Protein AF-A0A947M4J5-F1 (afdb_monomer_lite)

Foldseek 3Di:
DDPVPVVVVVCVVCVVVVVVLLVQCVDQDLQSVLQSQLQVQLVVQLVVLCVVPNPRNRVRNRVRNVVRNVVSNPDHNVVPCPDDDPPD

Sequence (88 aa):
MNTSIALRPLLRKTAPFLIIGLLAACGNSTQDRAAGGAGVGAASGAAVGALFGGIGAIPGALIGAGVGGATGAVTDSDDVNLGDPIWR

Structure (mmCIF, N/CA/C/O backbone):
data_AF-A0A947M4J5-F1
#
_entry.id   AF-A0A947M4J5-F1
#
loop_
_atom_site.group_PDB
_atom_site.id
_atom_site.type_symbol
_atom_site.label_atom_id
_atom_site.label_alt_id
_atom_site.label_comp_id
_atom_site.label_asym_id
_atom_site.label_entity_id
_atom_site.label_seq_id
_atom_site.pdbx_PDB_ins_code
_atom_site.Cartn_x
_atom_site.Cartn_y
_atom_site.Cartn_z
_atom_site.occupancy
_atom_site.B_iso_or_equiv
_atom_site.auth_seq_id
_atom_site.auth_comp_id
_atom_site.auth_asym_id
_atom_site.auth_atom_id
_atom_site.pdbx_PDB_model_num
ATOM 1 N N . MET A 1 1 ? 22.128 -12.887 -14.033 1.00 46.25 1 MET A N 1
ATOM 2 C CA . MET A 1 1 ? 22.485 -13.158 -12.621 1.00 46.25 1 MET A CA 1
ATOM 3 C C . MET A 1 1 ? 21.197 -13.093 -11.813 1.00 46.25 1 MET A C 1
ATOM 5 O O . MET A 1 1 ? 20.580 -12.039 -11.754 1.00 46.25 1 MET A O 1
ATOM 9 N N . ASN A 1 2 ? 20.715 -14.246 -11.343 1.00 47.91 2 ASN A N 1
ATOM 10 C CA . ASN A 1 2 ? 19.350 -14.426 -10.839 1.00 47.91 2 ASN A CA 1
ATOM 11 C C . ASN A 1 2 ? 19.100 -13.667 -9.527 1.00 47.91 2 ASN A C 1
ATOM 13 O O . ASN A 1 2 ? 19.635 -14.028 -8.480 1.00 47.91 2 ASN A O 1
ATOM 17 N N . THR A 1 3 ? 18.184 -12.701 -9.563 1.00 55.94 3 THR A N 1
ATOM 18 C CA . THR A 1 3 ? 17.629 -12.005 -8.387 1.00 55.94 3 THR A CA 1
ATOM 19 C C . THR A 1 3 ? 16.951 -12.961 -7.390 1.00 55.94 3 THR A C 1
ATOM 21 O O . THR A 1 3 ? 16.835 -12.661 -6.204 1.00 55.94 3 THR A O 1
ATOM 24 N N . SER A 1 4 ? 16.566 -14.161 -7.834 1.00 54.22 4 SER A N 1
ATOM 25 C CA . SER A 1 4 ? 15.825 -15.154 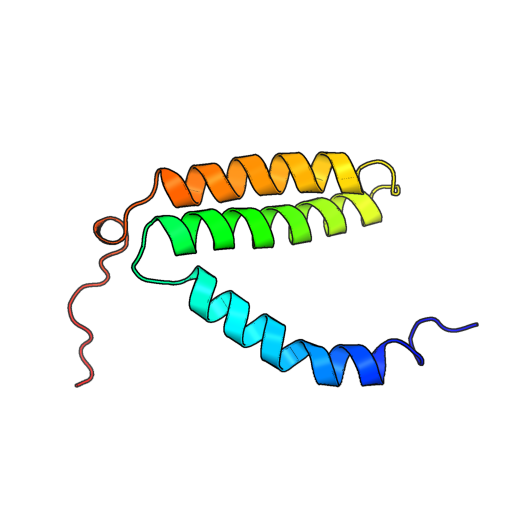-7.050 1.00 54.22 4 SER A CA 1
ATOM 26 C C . SER A 1 4 ? 16.627 -15.883 -5.960 1.00 54.22 4 SER A C 1
ATOM 28 O O . SER A 1 4 ? 16.012 -16.567 -5.146 1.00 54.22 4 SER A O 1
ATOM 30 N N . ILE A 1 5 ? 17.966 -15.801 -5.933 1.00 59.06 5 ILE A N 1
ATOM 31 C CA . ILE A 1 5 ? 18.804 -16.518 -4.942 1.00 59.06 5 ILE A CA 1
ATOM 32 C C . ILE A 1 5 ? 19.084 -15.644 -3.711 1.00 59.06 5 ILE A C 1
ATOM 34 O O . ILE A 1 5 ? 19.027 -16.138 -2.587 1.00 59.06 5 ILE A O 1
ATOM 38 N N . ALA A 1 6 ? 19.274 -14.335 -3.901 1.00 53.88 6 ALA A N 1
ATOM 39 C CA . ALA A 1 6 ? 19.467 -13.378 -2.809 1.00 53.88 6 ALA A CA 1
ATOM 40 C C . ALA A 1 6 ? 18.164 -13.055 -2.048 1.00 53.88 6 ALA A C 1
ATOM 42 O O . ALA A 1 6 ? 18.201 -12.774 -0.853 1.00 53.88 6 ALA A O 1
ATOM 43 N N . LEU A 1 7 ? 17.003 -13.143 -2.711 1.00 56.97 7 LEU A N 1
ATOM 44 C CA . LEU A 1 7 ? 15.712 -12.783 -2.112 1.00 56.97 7 LEU A CA 1
ATOM 45 C C . LEU A 1 7 ? 15.188 -13.837 -1.119 1.00 56.97 7 LEU A C 1
ATOM 47 O O . LEU A 1 7 ? 14.486 -13.500 -0.175 1.00 56.97 7 LEU A O 1
ATOM 51 N N . ARG A 1 8 ? 15.553 -15.114 -1.287 1.00 59.53 8 ARG A N 1
ATOM 52 C CA . ARG A 1 8 ? 15.041 -16.252 -0.494 1.00 59.53 8 ARG A CA 1
ATOM 53 C C . ARG A 1 8 ? 15.304 -16.168 1.020 1.00 59.53 8 ARG A C 1
ATOM 55 O O . ARG A 1 8 ? 14.356 -16.370 1.780 1.00 59.53 8 ARG A O 1
ATOM 62 N N . PRO A 1 9 ? 16.531 -15.886 1.502 1.00 56.44 9 PRO A N 1
ATOM 63 C CA . PRO A 1 9 ? 16.793 -15.783 2.939 1.00 56.44 9 PRO A CA 1
ATOM 64 C C . PRO A 1 9 ? 16.214 -14.504 3.561 1.00 56.44 9 PRO A C 1
ATOM 66 O O . PRO A 1 9 ? 15.884 -14.508 4.745 1.00 56.44 9 PRO A O 1
ATOM 69 N N . LEU A 1 10 ? 16.056 -13.437 2.768 1.00 58.34 10 LEU A N 1
ATOM 70 C CA . LEU A 1 10 ? 15.412 -12.188 3.182 1.00 58.34 10 LEU A CA 1
ATOM 71 C C . LEU A 1 10 ? 13.898 -12.374 3.315 1.00 58.34 10 LEU A C 1
ATOM 73 O O . LEU A 1 10 ? 13.357 -12.110 4.383 1.00 58.34 10 LEU A O 1
ATOM 77 N N . LEU A 1 11 ? 13.243 -12.947 2.299 1.00 63.78 11 LEU A N 1
ATOM 78 C CA . LEU A 1 11 ? 11.805 -13.232 2.296 1.00 63.78 11 LEU A CA 1
ATOM 79 C C . LEU A 1 11 ? 11.407 -14.177 3.444 1.00 63.78 11 LEU A C 1
ATOM 81 O O . LEU A 1 11 ? 10.380 -13.977 4.082 1.00 63.78 11 LEU A O 1
ATOM 85 N N . ARG A 1 12 ? 12.248 -15.173 3.767 1.00 67.25 12 ARG A N 1
ATOM 86 C CA . ARG A 1 12 ? 12.003 -16.117 4.875 1.00 67.25 12 ARG A CA 1
ATOM 87 C C . ARG A 1 12 ? 12.113 -15.470 6.263 1.00 67.25 12 ARG A C 1
ATOM 89 O O . ARG A 1 12 ? 11.470 -15.948 7.191 1.00 67.25 12 ARG A O 1
ATOM 96 N N . LYS A 1 13 ? 12.916 -14.411 6.416 1.00 58.72 13 LYS A N 1
ATOM 97 C CA . LYS A 1 13 ? 13.085 -13.686 7.689 1.00 58.72 13 LYS A CA 1
ATOM 98 C C . LYS A 1 13 ? 12.093 -12.531 7.860 1.00 58.72 13 LYS A C 1
ATOM 100 O O . LYS A 1 13 ? 11.738 -12.224 8.992 1.00 58.72 13 LYS A O 1
ATOM 105 N N . THR A 1 14 ? 11.626 -11.916 6.772 1.00 66.12 14 THR A N 1
ATOM 106 C CA . THR A 1 14 ? 10.664 -10.797 6.812 1.00 66.12 14 THR A CA 1
ATOM 107 C C . THR A 1 14 ? 9.201 -11.239 6.734 1.00 66.12 14 THR A C 1
ATOM 109 O O . THR A 1 14 ? 8.332 -10.515 7.214 1.00 66.12 14 THR A O 1
ATOM 112 N N . ALA A 1 15 ? 8.916 -12.439 6.214 1.00 70.88 15 ALA A N 1
ATOM 113 C CA . ALA A 1 15 ? 7.572 -13.020 6.178 1.00 70.88 15 ALA A CA 1
ATOM 114 C C . ALA A 1 15 ? 6.809 -12.995 7.522 1.00 70.88 15 ALA A C 1
ATOM 116 O O . ALA A 1 15 ? 5.653 -12.574 7.509 1.00 70.88 15 ALA A O 1
ATOM 117 N N . PRO A 1 16 ? 7.390 -13.376 8.683 1.00 67.31 16 PRO A N 1
ATOM 118 C CA . PRO A 1 16 ? 6.643 -13.332 9.941 1.00 67.31 16 PRO A CA 1
ATOM 119 C C . PRO A 1 16 ? 6.273 -11.899 10.350 1.00 67.31 16 PRO A C 1
ATOM 121 O O . PRO A 1 16 ? 5.169 -11.674 10.830 1.00 67.31 16 PRO A O 1
ATOM 124 N N . PHE A 1 17 ? 7.138 -10.914 10.089 1.00 65.50 17 PHE A N 1
ATOM 125 C CA . PHE A 1 17 ? 6.847 -9.501 10.362 1.00 65.50 17 PHE A CA 1
ATOM 126 C C . PHE A 1 17 ? 5.733 -8.945 9.469 1.00 65.50 17 PHE A C 1
ATOM 128 O O . PHE A 1 17 ? 4.891 -8.190 9.948 1.00 65.50 17 PHE A O 1
ATOM 135 N N . LEU A 1 18 ? 5.689 -9.351 8.196 1.00 69.56 18 LEU A N 1
ATOM 136 C CA . LEU A 1 18 ? 4.613 -8.979 7.274 1.00 69.56 18 LEU A CA 1
ATOM 137 C C . LEU A 1 18 ? 3.256 -9.522 7.752 1.00 69.56 18 LEU A C 1
ATOM 139 O O . LEU A 1 18 ? 2.271 -8.793 7.764 1.00 69.56 18 LEU A O 1
ATOM 143 N N . ILE A 1 19 ? 3.215 -10.788 8.179 1.00 67.69 19 ILE A N 1
ATOM 144 C CA . ILE A 1 19 ? 1.988 -11.449 8.654 1.00 67.69 19 ILE A CA 1
ATOM 145 C C . ILE A 1 19 ? 1.478 -10.800 9.949 1.00 67.69 19 ILE A C 1
ATOM 147 O O . ILE A 1 19 ? 0.282 -10.556 10.081 1.00 67.69 19 ILE A O 1
ATOM 151 N N . ILE A 1 20 ? 2.376 -10.464 10.880 1.00 63.88 20 ILE A N 1
ATOM 152 C CA . ILE A 1 20 ? 2.011 -9.771 12.126 1.00 63.88 20 ILE A CA 1
ATOM 153 C C . ILE A 1 20 ? 1.510 -8.347 11.832 1.00 63.88 20 ILE A C 1
ATOM 155 O O . ILE A 1 20 ? 0.520 -7.915 12.418 1.00 63.88 20 ILE A O 1
ATOM 159 N N . GLY A 1 21 ? 2.140 -7.635 10.891 1.00 63.62 21 GLY A N 1
ATOM 160 C CA . GLY A 1 21 ? 1.698 -6.305 10.461 1.00 63.62 21 GLY A CA 1
ATOM 161 C C . GLY A 1 21 ? 0.320 -6.309 9.790 1.00 63.62 21 GLY A C 1
ATOM 162 O O . GLY A 1 21 ? -0.469 -5.398 10.017 1.00 63.62 21 GLY A O 1
ATOM 163 N N . LEU A 1 22 ? -0.004 -7.359 9.028 1.00 63.22 22 LEU A N 1
ATOM 164 C CA . LEU A 1 22 ? -1.333 -7.557 8.435 1.00 63.22 22 LEU A CA 1
ATOM 165 C C . LEU A 1 22 ? -2.413 -7.822 9.498 1.00 63.22 22 LEU A C 1
ATOM 167 O O . LEU A 1 22 ? -3.535 -7.344 9.354 1.00 63.22 22 LEU A O 1
ATOM 171 N N . LEU A 1 23 ? -2.074 -8.530 10.581 1.00 62.16 23 LEU A N 1
ATOM 172 C CA . LEU A 1 23 ? -2.973 -8.716 11.727 1.00 62.16 23 LEU A CA 1
ATOM 173 C C . LEU A 1 23 ? -3.210 -7.407 12.492 1.00 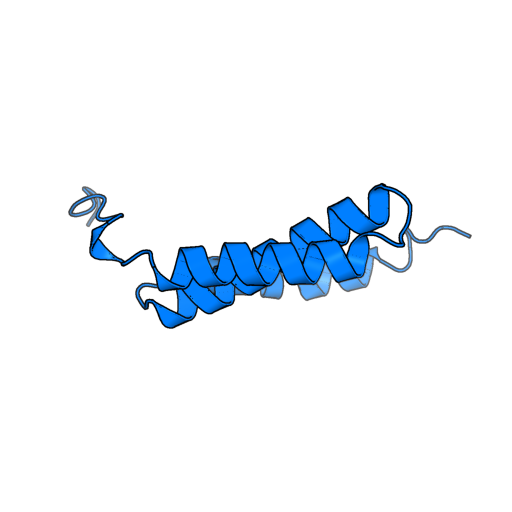62.16 23 LEU A C 1
ATOM 175 O O . LEU A 1 23 ? -4.341 -7.128 12.877 1.00 62.16 23 LEU A O 1
ATOM 179 N N . ALA A 1 24 ? -2.166 -6.595 12.683 1.00 58.81 24 ALA A N 1
ATOM 180 C CA . ALA A 1 24 ? -2.274 -5.293 13.345 1.00 58.81 24 ALA A CA 1
ATOM 181 C C . ALA A 1 24 ? -3.066 -4.276 12.505 1.00 58.81 24 ALA A C 1
ATOM 183 O O . ALA A 1 24 ? -3.865 -3.526 13.050 1.00 58.81 24 ALA A O 1
ATOM 184 N N . ALA A 1 25 ? -2.923 -4.308 11.177 1.00 55.94 25 ALA A N 1
ATOM 185 C CA . ALA A 1 25 ? -3.734 -3.520 10.246 1.00 55.94 25 ALA A CA 1
ATOM 186 C C . ALA A 1 25 ? -5.238 -3.859 10.306 1.00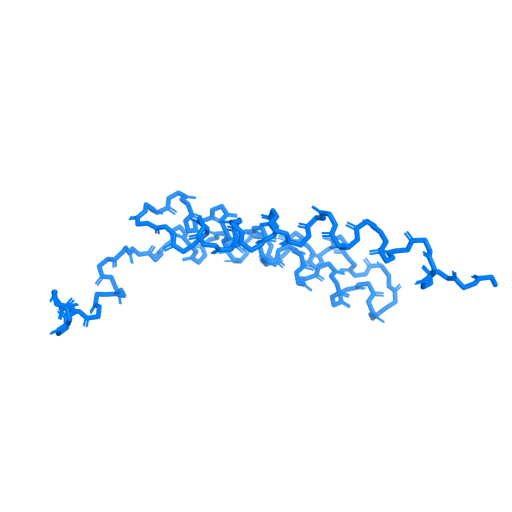 55.94 25 ALA A C 1
ATOM 188 O O . ALA A 1 25 ? -6.074 -3.032 9.952 1.00 55.94 25 ALA A O 1
ATOM 189 N N . CYS A 1 26 ? -5.585 -5.061 10.774 1.00 63.06 26 CYS A N 1
ATOM 190 C CA . CYS A 1 26 ? -6.960 -5.490 11.036 1.00 63.06 26 CYS A CA 1
ATOM 191 C C . CYS A 1 26 ? -7.468 -5.055 12.434 1.00 63.06 26 CYS A C 1
ATOM 193 O O . CYS A 1 26 ? -8.546 -5.475 12.856 1.00 63.06 26 CYS A O 1
ATOM 195 N N . GLY A 1 27 ? -6.682 -4.256 13.169 1.00 56.53 27 GLY A N 1
ATOM 196 C CA . GLY A 1 27 ? -6.911 -3.861 14.558 1.00 56.53 27 GLY A CA 1
ATOM 197 C C . GLY A 1 27 ? -8.226 -3.116 14.821 1.00 56.53 27 GLY A C 1
ATOM 198 O O . GLY A 1 27 ? -8.873 -2.559 13.936 1.00 56.53 27 GLY A O 1
ATOM 199 N N . ASN A 1 28 ? -8.632 -3.107 16.092 1.00 60.62 28 ASN A N 1
ATOM 200 C CA . ASN A 1 28 ? -9.911 -2.555 16.553 1.00 60.62 28 ASN A CA 1
ATOM 201 C C . ASN A 1 28 ? -9.935 -1.015 16.642 1.00 60.62 28 ASN A C 1
ATOM 203 O O . ASN A 1 28 ? -10.982 -0.442 16.934 1.00 60.62 28 ASN A O 1
ATOM 207 N N . SER A 1 29 ? -8.804 -0.335 16.433 1.00 70.44 29 SER A N 1
ATOM 208 C CA . SER A 1 29 ? -8.734 1.127 16.469 1.00 70.44 29 SER A CA 1
ATOM 209 C C . SER A 1 29 ? -8.726 1.715 15.054 1.00 70.44 29 SER A C 1
ATOM 211 O O . SER A 1 29 ? -8.089 1.179 14.145 1.00 70.44 29 SER A O 1
ATOM 213 N N . THR A 1 30 ? -9.408 2.846 14.863 1.00 77.44 30 THR A N 1
ATOM 214 C CA . THR A 1 30 ? -9.467 3.568 13.579 1.00 77.44 30 THR A CA 1
ATOM 215 C C . THR A 1 30 ? -8.068 3.930 13.064 1.00 77.44 30 THR A C 1
ATOM 217 O O . THR A 1 30 ? -7.802 3.898 11.866 1.00 77.44 30 THR A O 1
ATOM 220 N N . GLN A 1 31 ? -7.123 4.208 13.967 1.00 74.94 31 GLN A N 1
ATOM 221 C CA . GLN A 1 31 ? -5.753 4.563 13.599 1.00 74.94 31 GLN A CA 1
ATOM 222 C C . GLN A 1 31 ? -4.952 3.371 13.057 1.00 74.94 31 GLN A C 1
ATOM 224 O O . GLN A 1 31 ? -4.202 3.541 12.095 1.00 74.94 31 GLN A O 1
ATOM 229 N N . ASP A 1 32 ? -5.143 2.169 13.609 1.00 73.62 32 ASP A N 1
ATOM 230 C CA . ASP A 1 32 ? -4.508 0.948 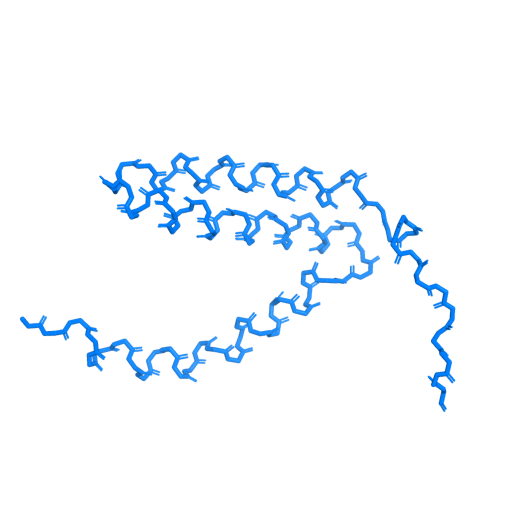13.094 1.00 73.62 32 ASP A CA 1
ATOM 231 C C . ASP A 1 32 ? -5.040 0.583 11.702 1.00 73.62 32 ASP A C 1
ATOM 233 O O . ASP A 1 32 ? -4.270 0.186 10.824 1.00 73.62 32 ASP A O 1
ATOM 237 N N . ARG A 1 33 ? -6.341 0.794 11.464 1.00 73.25 33 ARG A N 1
ATOM 238 C CA . ARG A 1 33 ? -6.989 0.569 10.162 1.00 73.25 33 ARG A CA 1
ATOM 239 C C . ARG A 1 33 ? -6.554 1.583 9.120 1.00 73.25 33 ARG A C 1
ATOM 241 O O . ARG A 1 33 ? -6.252 1.205 7.991 1.00 73.25 33 ARG A O 1
ATOM 248 N N . ALA A 1 34 ? -6.474 2.858 9.494 1.00 81.50 34 ALA A N 1
ATOM 249 C CA . ALA A 1 34 ? -5.962 3.911 8.627 1.00 81.50 34 ALA A CA 1
ATOM 250 C C . ALA A 1 34 ? -4.488 3.668 8.269 1.00 81.50 34 ALA A C 1
ATOM 252 O O . ALA A 1 34 ? -4.120 3.682 7.095 1.00 81.50 34 ALA A O 1
ATOM 253 N N . ALA A 1 35 ? -3.636 3.382 9.256 1.00 82.19 35 ALA A N 1
ATOM 254 C CA . ALA A 1 35 ? -2.220 3.110 9.014 1.00 82.19 35 ALA A CA 1
ATOM 255 C C . ALA A 1 35 ? -2.013 1.815 8.209 1.00 82.19 35 ALA A C 1
ATOM 257 O O . ALA A 1 35 ? -1.197 1.776 7.285 1.00 82.19 35 ALA A O 1
ATOM 258 N N . GLY A 1 36 ? -2.786 0.773 8.517 1.00 80.88 36 GLY A N 1
ATOM 259 C CA . GLY A 1 36 ? -2.779 -0.504 7.816 1.00 80.88 36 GLY A CA 1
ATOM 260 C C . GLY A 1 36 ? -3.249 -0.392 6.368 1.00 80.88 36 GLY A C 1
ATOM 261 O O . GLY A 1 36 ? -2.551 -0.837 5.456 1.00 80.88 36 GLY A O 1
ATOM 262 N N . GLY A 1 37 ? -4.387 0.265 6.140 1.00 79.69 37 GLY A N 1
ATOM 263 C CA . GLY A 1 37 ? -4.932 0.537 4.812 1.00 79.69 37 GLY A CA 1
ATOM 264 C C . GLY A 1 37 ? -3.996 1.404 3.972 1.00 79.69 37 GLY A C 1
ATOM 265 O O . GLY A 1 37 ? -3.778 1.107 2.797 1.00 79.69 37 GLY A O 1
ATOM 266 N N . ALA A 1 38 ? -3.359 2.410 4.580 1.00 85.38 38 ALA A N 1
ATOM 267 C CA . ALA A 1 38 ? -2.343 3.215 3.911 1.00 85.38 38 ALA A CA 1
ATOM 268 C C . ALA A 1 38 ? -1.110 2.381 3.532 1.00 85.38 38 ALA A C 1
ATOM 270 O O . ALA A 1 38 ? -0.628 2.456 2.403 1.00 85.38 38 ALA A O 1
ATOM 271 N N . GLY A 1 39 ? -0.607 1.557 4.454 1.00 85.62 39 GLY A N 1
ATOM 272 C CA . GLY A 1 39 ? 0.572 0.723 4.227 1.00 85.62 39 GLY A CA 1
ATOM 273 C C . GLY A 1 39 ? 0.352 -0.337 3.147 1.00 85.62 39 GLY A C 1
ATOM 274 O O . GLY A 1 39 ? 1.169 -0.472 2.233 1.00 85.62 39 GLY A O 1
ATOM 275 N N . VAL A 1 40 ? -0.770 -1.059 3.215 1.00 85.31 40 VAL A N 1
ATOM 276 C CA . VAL A 1 40 ? -1.131 -2.082 2.223 1.00 85.31 40 VAL A CA 1
ATOM 277 C C . VAL A 1 40 ? -1.418 -1.435 0.873 1.00 85.31 40 VAL A C 1
ATOM 279 O O . VAL A 1 40 ? -0.861 -1.879 -0.129 1.00 85.31 40 VAL A O 1
ATOM 282 N N . GLY A 1 41 ? -2.201 -0.353 0.847 1.00 84.19 41 GLY A N 1
ATOM 283 C CA . GLY A 1 41 ? -2.512 0.388 -0.372 1.00 84.19 41 GLY A CA 1
ATOM 284 C C . GLY A 1 41 ? -1.261 0.936 -1.060 1.00 84.19 41 GLY A C 1
ATOM 285 O O . GLY A 1 41 ? -1.121 0.782 -2.276 1.00 84.19 41 GLY A O 1
ATOM 286 N N . ALA A 1 42 ? -0.305 1.487 -0.299 1.00 88.38 42 ALA A N 1
ATOM 287 C CA . ALA A 1 42 ? 0.997 1.887 -0.831 1.00 88.38 42 ALA A CA 1
ATOM 288 C C . ALA A 1 42 ? 1.765 0.708 -1.418 1.00 88.38 42 ALA A C 1
ATOM 290 O O . ALA A 1 42 ? 2.264 0.802 -2.537 1.00 88.38 42 ALA A O 1
ATOM 291 N N . ALA A 1 43 ? 1.872 -0.395 -0.677 1.00 87.25 43 ALA A N 1
ATOM 292 C CA . ALA A 1 43 ? 2.641 -1.554 -1.111 1.00 87.25 43 ALA A CA 1
ATOM 293 C C . ALA A 1 43 ? 2.066 -2.159 -2.400 1.00 87.25 43 ALA A C 1
ATOM 295 O O . ALA A 1 43 ? 2.813 -2.406 -3.350 1.00 87.25 43 ALA A O 1
ATOM 296 N N . SER A 1 44 ? 0.743 -2.342 -2.473 1.00 87.31 44 SER A N 1
ATOM 297 C CA . SER A 1 44 ? 0.080 -2.853 -3.674 1.00 87.31 44 SER A CA 1
ATOM 298 C C . SER A 1 44 ? 0.138 -1.859 -4.832 1.00 87.31 44 SER A C 1
ATOM 300 O O . SER A 1 44 ? 0.439 -2.256 -5.956 1.00 87.31 44 SER A O 1
ATOM 302 N N . GLY A 1 45 ? -0.086 -0.568 -4.575 1.00 85.94 45 GLY A N 1
ATOM 303 C CA . GLY A 1 45 ? -0.032 0.476 -5.598 1.00 85.94 45 GLY A CA 1
ATOM 304 C C . GLY A 1 45 ? 1.373 0.655 -6.178 1.00 85.94 45 GLY A C 1
ATOM 305 O O . GLY A 1 45 ? 1.528 0.786 -7.392 1.00 85.94 45 GLY A O 1
ATOM 306 N N . ALA A 1 46 ? 2.403 0.559 -5.332 1.00 89.06 46 ALA A N 1
ATOM 307 C CA . ALA A 1 46 ? 3.799 0.547 -5.748 1.00 89.06 46 ALA A CA 1
ATOM 308 C C . ALA A 1 46 ? 4.139 -0.692 -6.573 1.00 89.06 46 ALA A C 1
ATOM 310 O O . ALA A 1 46 ? 4.780 -0.572 -7.614 1.00 89.06 46 ALA A O 1
ATOM 311 N N . ALA A 1 47 ? 3.706 -1.875 -6.126 1.00 90.19 47 ALA A N 1
ATOM 312 C CA . ALA A 1 47 ? 3.968 -3.131 -6.820 1.00 90.19 47 ALA A CA 1
ATOM 313 C C . ALA A 1 47 ? 3.341 -3.130 -8.217 1.00 90.19 47 ALA A C 1
ATOM 315 O O . ALA A 1 47 ? 4.026 -3.412 -9.197 1.00 90.19 47 ALA A O 1
ATOM 316 N N . VAL A 1 48 ? 2.069 -2.739 -8.325 1.00 89.25 48 VAL A N 1
ATOM 317 C CA . VAL A 1 48 ? 1.380 -2.603 -9.613 1.00 89.25 48 VAL A CA 1
ATOM 318 C C . VAL A 1 48 ? 2.084 -1.546 -10.467 1.00 89.25 48 VAL A C 1
ATOM 320 O O . VAL A 1 48 ? 2.534 -1.851 -11.566 1.00 89.25 48 VAL A O 1
ATOM 323 N N . GLY A 1 49 ? 2.297 -0.335 -9.952 1.00 85.81 49 GLY A N 1
ATOM 324 C CA . GLY A 1 49 ? 2.977 0.731 -10.692 1.00 85.81 49 GLY A CA 1
ATOM 325 C C . GLY A 1 49 ? 4.404 0.382 -11.143 1.00 85.81 49 GLY A C 1
ATOM 326 O O . GLY A 1 49 ? 4.855 0.855 -12.188 1.00 85.81 49 GLY A O 1
ATOM 327 N N . ALA A 1 50 ? 5.099 -0.483 -10.401 1.00 88.75 50 ALA A N 1
ATOM 328 C CA . ALA A 1 50 ? 6.399 -1.016 -10.785 1.00 88.75 50 ALA A CA 1
ATOM 329 C C . ALA A 1 50 ? 6.298 -2.006 -11.957 1.00 88.75 50 ALA A C 1
ATOM 331 O O . ALA A 1 50 ? 7.126 -1.949 -12.867 1.00 88.75 50 ALA A O 1
ATOM 332 N N . LEU A 1 51 ? 5.273 -2.867 -11.973 1.00 91.06 51 LEU A N 1
ATOM 333 C CA . LEU A 1 51 ? 5.030 -3.827 -13.059 1.00 91.06 51 LEU A CA 1
ATOM 334 C C . LEU A 1 51 ? 4.680 -3.137 -14.386 1.00 91.06 51 LEU A C 1
ATOM 336 O O . LEU A 1 51 ? 5.093 -3.603 -15.444 1.00 91.06 51 LEU A O 1
ATOM 340 N N . PHE A 1 52 ? 3.974 -2.006 -14.340 1.00 85.50 52 PHE A N 1
ATOM 341 C CA . PHE A 1 52 ? 3.519 -1.266 -15.526 1.00 85.50 52 PHE A CA 1
ATOM 342 C C . PHE A 1 52 ? 4.526 -0.215 -16.038 1.00 85.50 52 PHE A C 1
ATOM 344 O O . PHE A 1 52 ? 4.137 0.793 -16.622 1.00 85.50 52 PHE A O 1
ATOM 351 N N . GLY A 1 53 ? 5.829 -0.446 -15.848 1.00 77.44 53 GLY A N 1
ATOM 352 C CA . GLY A 1 53 ? 6.889 0.408 -16.407 1.00 77.44 53 GLY A CA 1
ATOM 353 C C . GLY A 1 53 ? 7.676 1.229 -15.384 1.00 77.44 53 GLY A C 1
ATOM 354 O O . GLY A 1 53 ? 8.384 2.158 -15.768 1.00 77.44 53 GLY A O 1
ATOM 355 N N . GLY A 1 54 ? 7.583 0.907 -14.090 1.00 77.94 54 GLY A N 1
ATOM 356 C CA . GLY A 1 54 ? 8.449 1.461 -13.040 1.00 77.94 54 GLY A CA 1
ATOM 357 C C . GLY A 1 54 ? 8.094 2.880 -12.588 1.00 77.94 54 GLY A C 1
ATOM 358 O O . GLY A 1 54 ? 8.026 3.142 -11.389 1.00 77.94 54 GLY A O 1
ATOM 359 N N . ILE A 1 55 ? 7.810 3.784 -13.530 1.00 85.38 55 ILE A N 1
ATOM 360 C CA . ILE A 1 55 ? 7.457 5.193 -13.274 1.00 85.38 55 ILE A CA 1
ATOM 361 C C . ILE A 1 55 ? 6.192 5.314 -12.417 1.00 85.38 55 ILE A C 1
ATOM 363 O O . ILE A 1 55 ? 6.067 6.244 -11.623 1.00 85.38 55 ILE A O 1
ATOM 367 N N . GLY A 1 56 ? 5.273 4.353 -12.533 1.00 85.19 56 GLY A N 1
ATOM 368 C CA . GLY A 1 56 ? 4.024 4.335 -11.780 1.00 85.19 56 GLY A CA 1
ATOM 369 C C . GLY A 1 56 ? 4.170 3.924 -10.315 1.00 85.19 56 GLY A C 1
ATOM 370 O O . GLY A 1 56 ? 3.199 4.046 -9.578 1.00 85.19 56 GLY A O 1
ATOM 371 N N . ALA A 1 57 ? 5.337 3.448 -9.864 1.00 89.00 57 ALA A N 1
ATOM 372 C CA . ALA A 1 57 ? 5.488 2.892 -8.519 1.00 89.00 57 ALA A CA 1
ATOM 373 C C . ALA A 1 57 ? 5.276 3.942 -7.417 1.00 89.00 57 ALA A C 1
ATOM 375 O O . ALA A 1 57 ? 4.495 3.715 -6.501 1.00 89.00 57 ALA A O 1
ATOM 376 N N . ILE A 1 58 ? 5.919 5.111 -7.510 1.00 90.44 58 ILE A N 1
ATOM 377 C CA . ILE A 1 58 ? 5.748 6.168 -6.498 1.00 90.44 58 ILE A CA 1
ATOM 378 C C . ILE A 1 58 ? 4.350 6.804 -6.566 1.00 90.44 58 ILE A C 1
ATOM 380 O O . ILE A 1 58 ? 3.700 6.878 -5.524 1.00 90.44 58 ILE A O 1
ATOM 384 N N . PRO A 1 59 ? 3.828 7.200 -7.745 1.00 90.25 59 PRO A N 1
ATOM 385 C CA . PRO A 1 59 ? 2.457 7.697 -7.849 1.00 90.25 59 PRO A CA 1
ATOM 386 C C . PRO A 1 59 ? 1.426 6.677 -7.353 1.00 90.25 59 PRO A C 1
ATOM 388 O O . PRO A 1 59 ? 0.532 7.028 -6.589 1.00 90.25 59 PRO A O 1
ATOM 391 N N . GLY A 1 60 ? 1.582 5.403 -7.725 1.00 85.81 60 GLY A N 1
ATOM 392 C CA . GLY A 1 60 ? 0.719 4.311 -7.283 1.00 85.81 60 GLY A CA 1
ATOM 393 C C . GLY A 1 60 ? 0.803 4.074 -5.778 1.00 85.81 60 GLY A C 1
ATOM 394 O O . GLY A 1 60 ? -0.226 3.854 -5.147 1.00 85.81 60 GLY A O 1
ATOM 395 N N . ALA A 1 61 ? 1.994 4.188 -5.184 1.00 89.94 61 ALA A N 1
ATOM 396 C CA . ALA A 1 61 ? 2.173 4.103 -3.738 1.00 89.94 61 ALA A CA 1
ATOM 397 C C . ALA A 1 61 ? 1.460 5.242 -3.004 1.00 89.94 61 ALA A C 1
ATOM 399 O O . ALA A 1 61 ? 0.778 5.008 -2.013 1.00 89.94 61 ALA A O 1
ATOM 400 N N . LEU A 1 62 ? 1.602 6.476 -3.492 1.00 90.75 62 LEU A N 1
ATOM 401 C CA . LEU A 1 62 ? 0.996 7.653 -2.869 1.00 90.75 62 LEU A CA 1
ATOM 402 C C . LEU A 1 62 ? -0.530 7.626 -2.979 1.00 90.75 62 LEU A C 1
ATOM 404 O O . LEU A 1 62 ? -1.216 7.866 -1.988 1.00 90.75 62 LEU A O 1
ATOM 408 N N . ILE A 1 63 ? -1.059 7.289 -4.158 1.00 91.62 63 ILE A N 1
ATOM 409 C CA . ILE A 1 63 ? -2.505 7.157 -4.373 1.00 91.62 63 ILE A CA 1
ATOM 410 C C . ILE A 1 63 ? -3.048 5.998 -3.537 1.00 91.62 63 ILE A C 1
ATOM 412 O O . ILE A 1 63 ? -4.037 6.165 -2.830 1.00 91.62 63 ILE A O 1
ATOM 416 N N . GLY A 1 64 ? -2.383 4.842 -3.566 1.00 86.94 64 GLY A N 1
ATOM 417 C CA . GLY A 1 64 ? -2.777 3.675 -2.787 1.00 86.94 64 GLY A CA 1
ATOM 418 C C . GLY A 1 64 ? -2.745 3.933 -1.280 1.00 86.94 64 GLY A C 1
ATOM 419 O O . GLY A 1 64 ? -3.682 3.546 -0.587 1.00 86.94 64 GLY A O 1
ATOM 420 N N . ALA A 1 65 ? -1.731 4.643 -0.775 1.00 87.88 65 ALA A N 1
ATOM 421 C CA . ALA A 1 65 ? -1.667 5.058 0.625 1.00 87.88 65 ALA A CA 1
ATOM 422 C C . ALA A 1 65 ? -2.764 6.048 0.995 1.00 87.88 65 ALA A C 1
ATOM 424 O O . ALA A 1 65 ? -3.393 5.900 2.038 1.00 87.88 65 ALA A O 1
ATOM 425 N N . GLY A 1 66 ? -2.988 7.058 0.155 1.00 89.19 66 GLY A N 1
ATOM 426 C CA . GLY A 1 66 ? -3.997 8.081 0.402 1.00 89.19 66 GLY A CA 1
ATOM 427 C C . GLY A 1 66 ? -5.400 7.488 0.428 1.00 89.19 66 GLY A C 1
ATOM 428 O O . GLY A 1 66 ? -6.1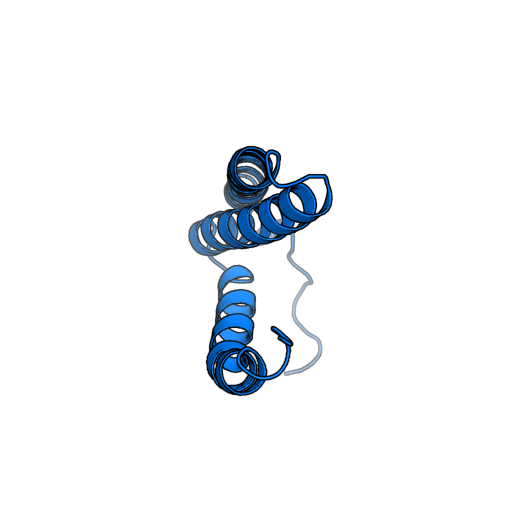37 7.712 1.381 1.00 89.19 66 GLY A O 1
ATOM 429 N N . VAL A 1 67 ? -5.744 6.680 -0.578 1.00 88.31 67 VAL A N 1
ATOM 430 C CA . VAL A 1 67 ? -7.056 6.027 -0.668 1.00 88.31 67 VAL A CA 1
ATOM 431 C C . VAL A 1 67 ? -7.213 4.987 0.437 1.00 88.31 67 VAL A C 1
ATOM 433 O O . VAL A 1 67 ? -8.173 5.064 1.191 1.00 88.31 67 VAL A O 1
ATOM 436 N N . GLY A 1 68 ? -6.262 4.062 0.594 1.00 79.38 68 GLY A N 1
ATOM 437 C CA . GLY A 1 68 ? -6.348 3.012 1.612 1.00 79.38 68 GLY A CA 1
ATOM 438 C C . GLY A 1 68 ? -6.333 3.559 3.042 1.00 79.38 68 GLY A C 1
ATOM 439 O O . GLY A 1 68 ? -7.049 3.053 3.904 1.00 79.38 68 GLY A O 1
ATOM 440 N N . GLY A 1 69 ? -5.572 4.626 3.288 1.00 83.31 69 GLY A N 1
ATOM 441 C CA . GLY A 1 69 ? -5.528 5.309 4.576 1.00 83.31 69 GLY A CA 1
ATOM 442 C C . GLY A 1 69 ? -6.785 6.108 4.872 1.00 83.31 69 GLY A C 1
ATOM 443 O O . GLY A 1 69 ? -7.313 6.015 5.976 1.00 83.31 69 GLY A O 1
ATOM 444 N N . ALA A 1 70 ? -7.307 6.838 3.882 1.00 83.88 70 ALA A N 1
ATOM 445 C CA . ALA A 1 70 ? -8.580 7.535 4.015 1.00 83.88 70 ALA A CA 1
ATOM 446 C C . ALA A 1 70 ? -9.716 6.542 4.266 1.00 83.88 70 ALA A C 1
ATOM 448 O O . ALA A 1 70 ? -10.475 6.744 5.203 1.00 83.88 70 ALA A O 1
ATOM 449 N N . THR A 1 71 ? -9.791 5.439 3.511 1.00 80.38 71 THR A N 1
ATOM 450 C CA . THR A 1 71 ? -10.785 4.376 3.723 1.00 80.38 71 THR A CA 1
ATOM 451 C C . THR A 1 71 ? -10.710 3.803 5.138 1.00 80.38 71 THR A C 1
ATOM 453 O O . THR A 1 71 ? -11.746 3.653 5.777 1.00 80.38 71 THR A O 1
ATOM 456 N N . GLY A 1 72 ? -9.508 3.536 5.657 1.00 70.75 72 GLY A N 1
ATOM 457 C CA . GLY A 1 72 ? -9.329 3.062 7.032 1.00 70.75 72 GLY A CA 1
ATOM 458 C C . GLY A 1 72 ? -9.607 4.119 8.109 1.00 70.75 72 GLY A C 1
ATOM 459 O O . GLY A 1 72 ? -9.906 3.750 9.236 1.00 70.75 72 GLY A O 1
ATOM 460 N N . ALA A 1 73 ? -9.530 5.410 7.770 1.00 75.88 73 ALA A N 1
ATOM 461 C CA . ALA A 1 73 ? -9.854 6.516 8.671 1.00 75.88 73 ALA A CA 1
ATOM 462 C C . ALA A 1 73 ? -11.349 6.874 8.686 1.00 75.88 73 ALA A C 1
ATOM 464 O O . ALA A 1 73 ? -11.831 7.386 9.690 1.00 75.88 73 ALA A O 1
ATOM 465 N N . VAL A 1 74 ? -12.066 6.639 7.580 1.00 78.62 74 VAL A N 1
ATOM 466 C CA . VAL A 1 74 ? -13.521 6.868 7.472 1.00 78.62 74 VAL A CA 1
ATOM 467 C C . VAL A 1 74 ? -14.357 5.631 7.809 1.00 78.62 74 VAL A C 1
ATOM 469 O O . VAL A 1 74 ? -15.572 5.745 7.878 1.00 78.62 74 VAL A O 1
ATOM 472 N N . THR A 1 75 ? -13.732 4.460 7.966 1.00 67.25 75 THR A N 1
ATOM 473 C CA . THR A 1 75 ? -14.404 3.211 8.357 1.00 67.25 75 THR A CA 1
ATOM 474 C C . THR A 1 75 ? -14.186 2.962 9.842 1.00 67.25 75 THR A C 1
ATOM 476 O O . THR A 1 75 ? -13.038 2.852 10.281 1.00 67.25 75 THR A O 1
ATOM 479 N N . ASP A 1 76 ? -15.268 2.786 10.594 1.00 59.75 76 ASP A N 1
ATOM 480 C CA . ASP A 1 76 ? -15.202 2.478 12.022 1.00 59.75 76 ASP A CA 1
ATOM 481 C C . ASP A 1 76 ? -15.277 0.966 12.303 1.00 59.75 76 ASP A C 1
ATOM 483 O O . ASP A 1 76 ? -15.628 0.142 11.453 1.00 59.75 76 ASP A O 1
ATOM 487 N N . SER A 1 77 ? -14.883 0.564 13.514 1.00 55.78 77 SER A N 1
ATOM 488 C CA . SER A 1 77 ? -14.894 -0.846 13.931 1.00 55.78 77 SER A CA 1
ATOM 489 C C . SER A 1 77 ? -16.287 -1.454 14.011 1.00 55.78 77 SER A C 1
ATOM 491 O O . SER A 1 77 ? -16.434 -2.649 13.752 1.00 55.78 77 SER A O 1
ATOM 493 N N . ASP A 1 78 ? -17.293 -0.630 14.279 1.00 55.62 78 ASP A N 1
ATOM 494 C CA . ASP A 1 78 ? -18.690 -1.040 14.385 1.00 55.62 78 ASP A CA 1
ATOM 495 C C . ASP A 1 78 ? -19.381 -1.242 13.023 1.00 55.62 78 ASP A C 1
ATOM 497 O O . ASP A 1 78 ? -20.360 -1.983 12.952 1.00 55.62 78 ASP A O 1
ATOM 501 N N . ASP A 1 79 ? -18.835 -0.700 11.926 1.00 57.16 79 ASP A N 1
ATOM 502 C CA . ASP A 1 79 ? -19.348 -0.949 10.564 1.00 57.16 79 ASP A CA 1
ATOM 503 C C . ASP A 1 79 ? -19.032 -2.372 10.060 1.00 57.16 79 ASP A C 1
ATOM 505 O O . ASP A 1 79 ? -19.658 -2.876 9.127 1.00 57.16 79 ASP A O 1
ATOM 509 N N . VAL A 1 80 ? -18.077 -3.053 10.704 1.00 55.19 80 VAL A N 1
ATOM 510 C CA . VAL A 1 80 ? -17.694 -4.460 10.469 1.00 55.19 80 VAL A CA 1
ATOM 511 C C . VAL A 1 80 ? -17.894 -5.282 11.746 1.00 55.19 80 VAL A C 1
ATOM 513 O O . VAL A 1 80 ? -17.059 -6.093 12.145 1.00 55.19 80 VAL A O 1
ATOM 516 N N . ASN A 1 81 ? -19.027 -5.073 12.416 1.00 52.31 81 ASN A N 1
ATOM 517 C CA . ASN A 1 81 ? -19.432 -5.883 13.557 1.00 52.31 81 ASN A CA 1
ATOM 518 C C . ASN A 1 81 ? -20.070 -7.198 13.067 1.00 52.31 81 ASN A C 1
ATOM 520 O O . ASN A 1 81 ? -21.233 -7.241 12.671 1.00 52.31 81 ASN A O 1
ATOM 524 N N . LEU A 1 82 ? -19.292 -8.286 13.068 1.00 61.12 82 LEU A N 1
ATOM 525 C CA . LEU A 1 82 ? -19.741 -9.630 1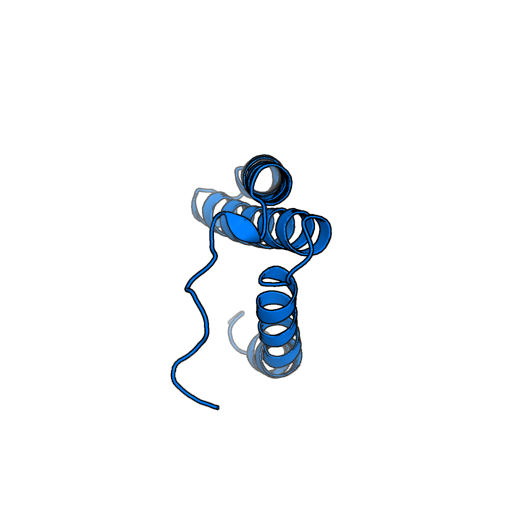2.666 1.00 61.12 82 LEU A CA 1
ATOM 526 C C . LEU A 1 82 ? -20.610 -10.333 13.735 1.00 61.12 82 LEU A C 1
ATOM 528 O O . LEU A 1 82 ? -20.933 -11.511 13.578 1.00 61.12 82 LEU A O 1
ATOM 532 N N . GLY A 1 83 ? -21.015 -9.624 14.795 1.00 66.38 83 GLY A N 1
ATOM 533 C CA . GLY A 1 83 ? -21.704 -10.197 15.948 1.00 66.38 83 GLY A CA 1
ATOM 534 C C . GLY A 1 83 ? -20.772 -11.006 16.855 1.00 66.38 83 GLY A C 1
ATOM 535 O O . GLY A 1 83 ? -19.610 -11.253 16.529 1.00 66.38 83 GLY A O 1
ATOM 536 N N . ASP A 1 84 ? -21.282 -11.414 18.020 1.00 69.88 84 ASP A N 1
ATOM 537 C CA . ASP A 1 84 ? -20.545 -12.277 18.949 1.00 69.88 84 ASP A CA 1
ATOM 538 C C . ASP A 1 84 ? -20.170 -13.605 18.259 1.00 69.88 84 ASP A C 1
ATOM 540 O O . ASP A 1 84 ? -21.047 -14.289 17.715 1.00 69.88 84 ASP A O 1
ATOM 544 N N . PRO A 1 85 ? -18.887 -14.009 18.278 1.00 70.00 85 PRO A N 1
ATOM 545 C CA . PRO A 1 85 ? -18.473 -15.270 17.686 1.00 70.00 85 PRO A CA 1
ATOM 546 C C . PRO A 1 85 ? -19.112 -16.448 18.431 1.00 70.00 85 PRO A C 1
ATOM 548 O O . PRO A 1 85 ? -19.117 -16.504 19.661 1.00 70.00 85 PRO A O 1
ATOM 551 N N . ILE A 1 86 ? -19.621 -17.429 17.677 1.00 73.12 86 ILE A N 1
ATOM 552 C CA . ILE A 1 86 ? -20.306 -18.611 18.236 1.00 73.12 86 ILE A CA 1
ATOM 553 C C . ILE A 1 86 ? -19.369 -19.541 19.018 1.00 73.12 86 ILE A C 1
ATOM 555 O O . ILE A 1 86 ? -19.822 -20.459 19.698 1.00 73.12 86 ILE A O 1
ATOM 559 N N . TRP A 1 87 ? -18.062 -19.350 18.860 1.00 73.81 87 TRP A N 1
ATOM 560 C CA . TRP A 1 87 ? -17.035 -20.100 19.556 1.00 73.81 87 TRP A CA 1
ATOM 561 C C . TRP A 1 87 ? -16.539 -19.251 20.731 1.00 73.81 87 TRP A C 1
ATOM 563 O O . TRP A 1 87 ? -15.847 -18.249 20.554 1.00 73.81 87 TRP A O 1
ATOM 573 N N . ARG A 1 88 ? -16.922 -19.655 21.940 1.00 48.53 88 ARG A N 1
ATOM 574 C CA . ARG A 1 88 ? -16.216 -19.298 23.172 1.00 48.53 88 ARG A CA 1
ATOM 575 C C . ARG A 1 88 ? -15.445 -20.511 23.656 1.00 48.53 88 ARG A C 1
ATOM 577 O O . ARG A 1 88 ? -16.023 -21.618 23.589 1.00 48.53 88 ARG A O 1
#

pLDDT: mean 72.96, std 13.05, range [46.25, 91.62]

Secondary structure (DSSP, 8-state):
--HHHHHHHHHHHHHHHHHHHHHHHT-SSHHHHHHHHHHHHHHHHHHHHHHTTSTTHHHHHHHHHHHHHHHHHH--GGGG---S-S--

Radius of gyration: 16.32 Å; chains: 1; bounding box: 44×28×40 Å